Protein AF-A0A7W5J433-F1 (afdb_monomer)

Foldseek 3Di:
DDDPPPPCDPVNLLVLLPPLQPLDDDPDRFDDDPCLSVVLSVVVVVVCVVVVQDDSSLSSPLLNLLRRCLVVCVLDPDPVSLVVSVVVQCPPPDNDSDDSVSSVVSSSVNNVVVVD

Sequence (116 aa):
MEYLRSPYGPASLERASQQVAACLAFDEPPDIPEDFEAFSREDFQRRIRLHPDLDWHDACRAYALGLATHASHAGRTDPATDDDLEAQWDRLPSPPAAAWPVARMLIHETWRWLSR

pLDDT: mean 79.43, std 15.15, range [37.06, 94.5]

Structure (mmCIF, N/CA/C/O backbone):
data_AF-A0A7W5J433-F1
#
_entry.id   AF-A0A7W5J433-F1
#
loop_
_atom_site.group_PDB
_atom_site.id
_atom_site.type_symbol
_atom_site.label_atom_id
_atom_site.label_alt_id
_atom_site.label_comp_id
_atom_site.label_asym_id
_atom_site.label_entity_id
_atom_site.label_seq_id
_atom_site.pdbx_PDB_ins_code
_atom_site.Cartn_x
_atom_site.Cartn_y
_atom_site.Cartn_z
_atom_site.occupancy
_atom_site.B_iso_or_equiv
_atom_site.auth_seq_id
_atom_site.auth_comp_id
_atom_site.auth_asym_id
_atom_site.auth_atom_id
_atom_site.pdbx_PDB_model_num
ATOM 1 N N . MET A 1 1 ? -20.019 5.891 29.154 1.00 37.06 1 MET A N 1
ATOM 2 C CA . MET A 1 1 ? -19.572 6.143 27.768 1.00 37.06 1 MET A CA 1
ATOM 3 C C . MET A 1 1 ? -18.059 6.180 27.794 1.00 37.06 1 MET A C 1
ATOM 5 O O . MET A 1 1 ? -17.473 7.225 28.044 1.00 37.06 1 MET A O 1
ATOM 9 N N . GLU A 1 2 ? -17.440 5.012 27.673 1.00 39.28 2 GLU A N 1
ATOM 10 C CA . GLU A 1 2 ? -15.989 4.896 27.571 1.00 39.28 2 GLU A CA 1
ATOM 11 C C . GLU A 1 2 ? -15.606 5.274 26.143 1.00 39.28 2 GLU A C 1
ATOM 13 O O . GLU A 1 2 ? -15.973 4.595 25.186 1.00 39.28 2 GLU A O 1
ATOM 18 N N . TYR A 1 3 ? -14.939 6.417 25.993 1.00 40.69 3 TYR A N 1
ATOM 19 C CA . TYR A 1 3 ? -14.281 6.768 24.745 1.00 40.69 3 TYR A CA 1
ATOM 20 C C . TYR A 1 3 ? -13.227 5.693 24.500 1.00 40.69 3 TYR A C 1
ATOM 22 O O . TYR A 1 3 ? -12.234 5.637 25.228 1.00 40.69 3 TYR A O 1
ATOM 30 N N . LEU A 1 4 ? -13.461 4.827 23.511 1.00 43.53 4 LEU A N 1
ATOM 31 C CA . LEU A 1 4 ? -12.434 3.970 22.933 1.00 43.53 4 LEU A CA 1
ATOM 32 C C . LEU A 1 4 ? -11.261 4.882 22.568 1.00 43.53 4 LEU A C 1
ATOM 34 O O . LEU A 1 4 ? -11.293 5.600 21.569 1.00 43.53 4 LEU A O 1
ATOM 38 N N . ARG A 1 5 ? -10.248 4.923 23.440 1.00 44.03 5 ARG A N 1
ATOM 39 C CA . ARG A 1 5 ? -8.948 5.502 23.128 1.00 44.03 5 ARG A CA 1
ATOM 40 C C . ARG A 1 5 ? -8.467 4.727 21.915 1.00 44.03 5 ARG A C 1
ATOM 42 O O . ARG A 1 5 ? -8.094 3.566 22.056 1.00 44.03 5 ARG A O 1
ATOM 49 N N . SER A 1 6 ? -8.515 5.359 20.744 1.00 47.00 6 SER A N 1
ATOM 50 C CA . SER A 1 6 ? -7.805 4.846 19.582 1.00 47.00 6 SER A CA 1
ATOM 51 C C . SER A 1 6 ? -6.380 4.521 20.048 1.00 47.00 6 SER A C 1
ATOM 53 O O . SER A 1 6 ? -5.725 5.410 20.609 1.00 47.00 6 SER A O 1
ATOM 55 N N . PRO A 1 7 ? -5.897 3.275 19.898 1.00 50.75 7 PRO A N 1
ATOM 56 C CA . PRO A 1 7 ? -4.548 2.896 20.328 1.00 50.75 7 PRO A CA 1
ATOM 57 C C . PRO A 1 7 ? -3.453 3.678 19.573 1.00 50.75 7 PRO A C 1
ATOM 59 O O . PRO A 1 7 ? -2.277 3.640 19.932 1.00 50.75 7 PRO A O 1
ATOM 62 N N . TYR A 1 8 ? -3.858 4.462 18.575 1.00 50.09 8 TYR A N 1
ATOM 63 C CA . TYR A 1 8 ? -3.050 5.267 17.681 1.00 50.09 8 TYR A CA 1
ATOM 64 C C . TYR A 1 8 ? -3.087 6.758 18.053 1.00 50.09 8 TYR A C 1
ATOM 66 O O . TYR A 1 8 ? -3.529 7.608 17.281 1.00 50.09 8 TYR A O 1
ATOM 74 N N . GLY A 1 9 ? -2.612 7.106 19.254 1.00 51.53 9 GLY A N 1
ATOM 75 C CA . GLY A 1 9 ? -2.250 8.498 19.546 1.00 51.53 9 GLY A CA 1
ATOM 76 C C . GLY A 1 9 ? -1.168 8.999 18.568 1.00 51.53 9 GLY A C 1
ATOM 77 O O . GLY A 1 9 ? -0.427 8.179 18.024 1.00 51.53 9 GLY A O 1
ATOM 78 N N . PRO A 1 10 ? -1.018 10.320 18.352 1.00 51.19 10 PRO A N 1
ATOM 79 C CA . PRO A 1 10 ? -0.113 10.867 17.332 1.00 51.19 10 PRO A CA 1
ATOM 80 C C . PRO A 1 10 ? 1.336 10.372 17.478 1.00 51.19 10 PRO A C 1
ATOM 82 O O . PRO A 1 10 ? 1.959 10.031 16.484 1.00 51.19 10 PRO A O 1
ATOM 85 N N . ALA A 1 11 ? 1.830 10.207 18.710 1.00 49.66 11 ALA A N 1
ATOM 86 C CA . ALA A 1 11 ? 3.167 9.667 18.980 1.00 49.66 11 ALA A CA 1
ATOM 87 C C . ALA A 1 11 ? 3.311 8.153 18.701 1.00 49.66 11 ALA A C 1
ATOM 89 O O . ALA A 1 11 ? 4.391 7.699 18.324 1.00 49.66 11 ALA A O 1
ATOM 90 N N . SER A 1 12 ? 2.243 7.362 18.876 1.00 53.06 12 SER A N 1
ATOM 91 C CA . SER A 1 12 ? 2.236 5.930 18.526 1.00 53.06 12 SER A CA 1
ATOM 92 C C . SER A 1 12 ? 2.164 5.731 17.015 1.00 53.06 12 SER A C 1
ATOM 94 O O . SER A 1 12 ? 2.799 4.821 16.496 1.00 53.06 12 SER A O 1
ATOM 96 N N . LEU A 1 13 ? 1.440 6.604 16.310 1.00 55.91 13 LEU A N 1
ATOM 97 C CA . LEU A 1 13 ? 1.424 6.640 14.850 1.00 55.91 13 LEU A CA 1
ATOM 98 C C . LEU A 1 13 ? 2.791 7.006 14.286 1.00 55.91 13 LEU A C 1
ATOM 100 O O . LEU A 1 13 ? 3.265 6.330 13.386 1.00 55.91 13 LEU A O 1
ATOM 104 N N . GLU A 1 14 ? 3.448 8.019 14.852 1.00 53.59 14 GLU A N 1
ATOM 105 C CA . GLU A 1 14 ? 4.765 8.465 14.391 1.00 53.59 14 GLU A CA 1
ATOM 106 C C . GLU A 1 14 ? 5.816 7.350 14.489 1.00 53.59 14 GLU A C 1
ATOM 108 O O . GLU A 1 14 ? 6.509 7.071 13.513 1.00 53.59 14 GLU A O 1
ATOM 113 N N . ARG A 1 15 ? 5.870 6.641 15.625 1.00 54.38 15 ARG A N 1
ATOM 114 C CA . ARG A 1 15 ? 6.785 5.504 15.817 1.00 54.38 15 ARG A CA 1
ATOM 115 C C . ARG A 1 15 ? 6.432 4.270 15.007 1.00 54.38 15 ARG A C 1
ATOM 117 O O . ARG A 1 15 ? 7.342 3.565 14.597 1.00 54.38 15 ARG A O 1
ATOM 124 N N . ALA A 1 16 ? 5.146 3.981 14.832 1.00 52.59 16 ALA A N 1
ATOM 125 C CA . ALA A 1 16 ? 4.733 2.878 13.980 1.00 52.59 16 ALA A CA 1
ATOM 126 C C . ALA A 1 16 ? 5.071 3.184 12.511 1.00 52.59 16 ALA A C 1
ATOM 128 O O . ALA A 1 16 ? 5.399 2.265 11.765 1.00 52.59 16 ALA A O 1
ATOM 129 N N . SER A 1 17 ? 5.031 4.469 12.125 1.00 52.53 17 SER A N 1
ATOM 130 C CA . SER A 1 17 ? 5.288 4.925 10.758 1.00 52.53 17 SER A CA 1
ATOM 131 C C . SER A 1 17 ? 6.740 5.043 10.342 1.00 52.53 17 SER A C 1
ATOM 133 O O . SER A 1 17 ? 7.055 4.852 9.170 1.00 52.53 17 SER A O 1
ATOM 135 N N . GLN A 1 18 ? 7.620 5.297 11.304 1.00 61.03 18 GLN A N 1
ATOM 136 C CA . GLN A 1 18 ? 9.052 5.142 11.109 1.00 61.03 18 GLN A CA 1
ATOM 137 C C . GLN A 1 18 ? 9.325 3.651 10.945 1.00 61.03 18 GLN A C 1
ATOM 139 O O . GLN A 1 18 ? 9.033 2.895 11.871 1.00 61.03 18 GLN A O 1
ATOM 144 N N . GLN A 1 19 ? 9.916 3.249 9.817 1.00 65.88 19 GLN A N 1
ATOM 145 C CA . GLN A 1 19 ? 10.185 1.867 9.392 1.00 65.88 19 GLN A CA 1
ATOM 146 C C . GLN A 1 19 ? 9.137 1.204 8.478 1.00 65.88 19 GLN A C 1
ATOM 148 O O . GLN A 1 19 ? 8.917 -0.002 8.585 1.00 65.88 19 GLN A O 1
ATOM 153 N N . VAL A 1 20 ? 8.568 1.906 7.488 1.00 73.00 20 VAL A N 1
ATOM 154 C CA . VAL A 1 20 ? 7.853 1.209 6.387 1.00 73.00 20 VAL A CA 1
ATOM 155 C C . VAL A 1 20 ? 8.721 0.102 5.766 1.00 73.00 20 VAL A C 1
ATOM 157 O O . VAL A 1 20 ? 8.247 -1.004 5.515 1.00 73.00 20 VAL A O 1
ATOM 160 N N . ALA A 1 21 ? 10.026 0.356 5.664 1.00 68.88 21 ALA A N 1
ATOM 161 C CA . ALA A 1 21 ? 11.068 -0.604 5.297 1.00 68.88 21 ALA A CA 1
ATOM 162 C C . ALA A 1 21 ? 11.118 -1.894 6.142 1.00 68.88 21 ALA A C 1
ATOM 164 O O . ALA A 1 21 ? 11.709 -2.880 5.722 1.00 68.88 21 ALA A O 1
ATOM 165 N N . ALA A 1 22 ? 10.578 -1.883 7.359 1.00 74.12 22 ALA A N 1
ATOM 166 C CA . ALA A 1 22 ? 10.564 -3.038 8.255 1.00 74.12 22 ALA A CA 1
ATOM 167 C C . ALA A 1 22 ? 9.195 -3.730 8.306 1.00 74.12 22 ALA A C 1
ATOM 169 O O . ALA A 1 22 ? 9.067 -4.786 8.924 1.00 74.12 22 ALA A O 1
ATOM 170 N N . CYS A 1 23 ? 8.165 -3.156 7.675 1.00 78.62 23 CYS A N 1
ATOM 171 C CA . CYS A 1 23 ? 6.817 -3.727 7.676 1.00 78.62 23 CYS A CA 1
ATOM 172 C C . CYS A 1 23 ? 6.677 -4.946 6.760 1.00 78.62 23 CYS A C 1
ATOM 174 O O . CYS A 1 23 ? 5.744 -5.733 6.937 1.00 78.62 23 CYS A O 1
ATOM 176 N N . LEU A 1 24 ? 7.619 -5.133 5.833 1.00 69.94 24 LEU A N 1
ATOM 177 C CA . LEU A 1 24 ? 7.809 -6.359 5.068 1.00 69.94 24 LEU A CA 1
ATOM 178 C C . LEU A 1 24 ? 9.278 -6.773 5.109 1.00 69.94 24 LEU A C 1
ATOM 180 O O . LEU A 1 24 ? 10.171 -5.936 5.211 1.00 69.94 24 LEU A O 1
ATOM 184 N N . ALA A 1 25 ? 9.515 -8.081 5.035 1.00 69.69 25 ALA A N 1
ATOM 185 C CA . ALA A 1 25 ? 10.850 -8.597 4.789 1.00 69.69 25 ALA A CA 1
ATOM 186 C C . ALA A 1 25 ? 11.154 -8.435 3.297 1.00 69.69 25 ALA A C 1
ATOM 188 O O . ALA A 1 25 ? 10.411 -8.948 2.461 1.00 69.69 25 ALA A O 1
ATOM 189 N N . PHE A 1 26 ? 12.228 -7.719 2.984 1.00 64.12 26 PHE A N 1
ATOM 190 C CA . PHE A 1 26 ? 12.741 -7.583 1.627 1.00 64.12 26 PHE A CA 1
ATOM 191 C C . PHE A 1 26 ? 13.913 -8.553 1.439 1.00 64.12 26 PHE A C 1
ATOM 193 O O . PHE A 1 26 ? 14.756 -8.666 2.331 1.00 64.12 26 PHE A O 1
ATOM 200 N N . ASP A 1 27 ? 13.977 -9.239 0.295 1.00 65.81 27 ASP A N 1
ATOM 201 C CA . ASP A 1 27 ? 15.133 -10.078 -0.060 1.00 65.81 27 ASP A CA 1
ATOM 202 C C . ASP A 1 27 ? 16.409 -9.238 -0.252 1.00 65.81 27 ASP A C 1
ATOM 204 O O . ASP A 1 27 ? 17.499 -9.655 0.137 1.00 65.81 27 ASP A O 1
ATOM 208 N N . GLU A 1 28 ? 16.268 -8.026 -0.794 1.00 62.72 28 GLU A N 1
ATOM 209 C CA . GLU A 1 28 ? 17.334 -7.032 -0.934 1.00 62.72 28 GLU A CA 1
ATOM 210 C C . GLU A 1 28 ? 16.850 -5.696 -0.344 1.00 62.72 28 GLU A C 1
ATOM 212 O O . GLU A 1 28 ? 15.686 -5.345 -0.556 1.00 62.72 28 GLU A O 1
ATOM 217 N N . PRO A 1 29 ? 17.678 -4.953 0.421 1.00 63.78 29 PRO A N 1
ATOM 218 C CA . PRO A 1 29 ? 17.267 -3.670 0.978 1.00 63.78 29 PRO A CA 1
ATOM 219 C C . PRO A 1 29 ? 16.891 -2.720 -0.163 1.00 63.78 29 PRO A C 1
ATOM 221 O O . PRO A 1 29 ? 17.748 -2.406 -0.993 1.00 63.78 29 PRO A O 1
ATOM 224 N N . PRO A 1 30 ? 15.633 -2.265 -0.233 1.00 69.19 30 PRO A N 1
ATOM 225 C CA . PRO A 1 30 ? 15.217 -1.429 -1.338 1.00 69.19 30 PRO A CA 1
ATOM 226 C C . PRO A 1 30 ? 15.815 -0.024 -1.193 1.00 69.19 30 PRO A C 1
ATOM 228 O O . PRO A 1 30 ? 16.124 0.426 -0.086 1.00 69.19 30 PRO A O 1
ATOM 231 N N . ASP A 1 31 ? 15.974 0.680 -2.313 1.00 74.56 31 ASP A N 1
ATOM 232 C CA . ASP A 1 31 ? 16.374 2.089 -2.309 1.00 74.56 31 ASP A CA 1
ATOM 233 C C . ASP A 1 31 ? 15.172 2.933 -1.857 1.00 74.56 31 ASP A C 1
ATOM 235 O O . ASP A 1 31 ? 14.205 3.117 -2.601 1.00 74.56 31 ASP A O 1
ATOM 239 N N . ILE A 1 32 ? 15.178 3.342 -0.586 1.00 79.50 32 ILE A N 1
ATOM 240 C CA . ILE A 1 32 ? 14.077 4.084 0.036 1.00 79.50 32 ILE A CA 1
ATOM 241 C C . ILE A 1 32 ? 14.425 5.570 0.034 1.00 79.50 32 ILE A C 1
ATOM 243 O O .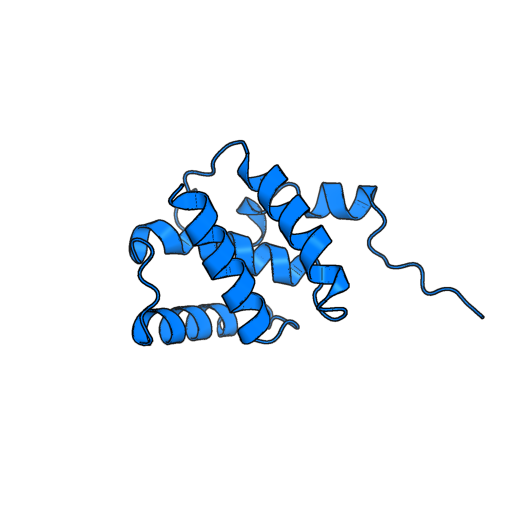 ILE A 1 32 ? 15.360 5.970 0.734 1.00 79.50 32 ILE A O 1
ATOM 247 N N . PRO A 1 33 ? 13.647 6.414 -0.665 1.00 84.25 33 PRO A N 1
ATOM 248 C CA . PRO A 1 33 ? 13.872 7.852 -0.637 1.00 84.25 33 PRO A CA 1
ATOM 249 C C . PRO A 1 33 ? 13.676 8.435 0.770 1.00 84.25 33 PRO A C 1
ATOM 251 O O . PRO A 1 33 ? 12.755 8.043 1.488 1.00 84.25 33 PRO A O 1
ATOM 254 N N . GLU A 1 34 ? 14.489 9.429 1.140 1.00 82.19 34 GLU A N 1
ATOM 255 C CA . GLU A 1 34 ? 14.479 10.056 2.476 1.00 82.19 34 GLU A CA 1
ATOM 256 C C . GLU A 1 34 ? 13.104 10.621 2.890 1.00 82.19 34 GLU A C 1
ATOM 258 O O . GLU A 1 34 ? 12.715 10.542 4.054 1.00 82.19 34 GLU A O 1
ATOM 263 N N . ASP A 1 35 ? 12.321 11.106 1.922 1.00 89.06 35 ASP A N 1
ATOM 264 C CA . ASP A 1 35 ? 10.989 11.681 2.144 1.00 89.06 35 ASP A CA 1
ATOM 265 C C . ASP A 1 35 ? 9.858 10.636 2.227 1.00 89.06 35 ASP A C 1
ATOM 267 O O . ASP A 1 35 ? 8.694 10.992 2.440 1.00 89.06 35 ASP A O 1
ATOM 271 N N . PHE A 1 36 ? 10.153 9.348 2.023 1.00 86.88 36 PHE A N 1
ATOM 272 C CA . PHE A 1 36 ? 9.121 8.316 1.882 1.00 86.88 36 PHE A CA 1
ATOM 273 C C . PHE A 1 36 ? 8.330 8.086 3.177 1.00 86.88 36 PHE A C 1
ATOM 275 O O . PHE A 1 36 ? 7.107 7.907 3.156 1.00 86.88 36 PHE A O 1
ATOM 282 N N . GLU A 1 37 ? 8.998 8.158 4.329 1.00 87.12 37 GLU A N 1
ATOM 283 C CA . GLU A 1 37 ? 8.327 8.059 5.630 1.00 87.12 37 GLU A CA 1
ATOM 284 C C . GLU A 1 37 ? 7.373 9.237 5.869 1.00 87.12 37 GLU A C 1
ATOM 286 O O . GLU A 1 37 ? 6.253 9.057 6.353 1.00 87.12 37 GLU A O 1
ATOM 291 N N . ALA A 1 38 ? 7.776 10.452 5.485 1.00 88.50 38 ALA A N 1
ATOM 292 C CA . ALA A 1 38 ? 6.916 11.624 5.601 1.00 88.50 38 ALA A CA 1
ATOM 293 C C . ALA A 1 38 ? 5.675 11.489 4.706 1.00 88.50 38 ALA A C 1
ATOM 295 O O . ALA A 1 38 ? 4.555 11.709 5.175 1.00 88.50 38 ALA A O 1
ATOM 296 N N . PHE A 1 39 ? 5.868 11.045 3.461 1.00 91.81 39 PHE A N 1
ATOM 297 C CA . PHE A 1 39 ? 4.789 10.778 2.512 1.00 91.81 39 PHE A CA 1
ATOM 298 C C . PHE A 1 39 ? 3.783 9.742 3.032 1.00 91.81 39 PHE A C 1
ATOM 300 O O . PHE A 1 39 ? 2.588 10.034 3.093 1.00 91.81 39 PHE A O 1
ATOM 307 N N . SER A 1 40 ? 4.250 8.554 3.425 1.00 91.25 40 SER A N 1
ATOM 308 C CA . SER A 1 40 ? 3.380 7.449 3.858 1.00 91.25 40 SER A CA 1
ATOM 309 C C . SER A 1 40 ? 2.546 7.826 5.087 1.00 91.25 40 SER A C 1
ATOM 311 O O . SER A 1 40 ? 1.360 7.494 5.176 1.00 91.25 40 SER A O 1
ATOM 313 N N . ARG A 1 41 ? 3.124 8.613 6.003 1.00 87.88 41 ARG A N 1
ATOM 314 C CA . ARG A 1 41 ? 2.407 9.190 7.145 1.00 87.88 41 ARG A CA 1
ATOM 315 C C . ARG A 1 41 ? 1.316 10.163 6.707 1.00 87.88 41 ARG A C 1
ATOM 317 O O . ARG A 1 41 ? 0.191 10.085 7.205 1.00 87.88 41 ARG A O 1
ATOM 324 N N . GLU A 1 42 ? 1.638 11.095 5.817 1.00 91.31 42 GLU A N 1
ATOM 325 C CA . GLU A 1 42 ? 0.677 12.088 5.338 1.00 91.31 42 GLU A CA 1
ATOM 326 C C . GLU A 1 42 ? -0.472 11.453 4.554 1.00 91.31 42 GLU A C 1
ATOM 328 O O . GLU A 1 42 ? -1.625 11.836 4.766 1.00 91.31 42 GLU A O 1
ATOM 333 N N . ASP A 1 43 ? -0.190 10.481 3.681 1.00 92.88 43 ASP A N 1
ATOM 334 C CA . ASP A 1 43 ? -1.240 9.770 2.953 1.00 92.88 43 ASP A CA 1
ATOM 335 C C . ASP A 1 43 ? -2.109 8.964 3.924 1.00 92.88 43 ASP A C 1
ATOM 337 O O . ASP A 1 43 ? -3.328 9.140 3.937 1.00 92.88 43 ASP A O 1
ATOM 341 N N . PHE A 1 44 ? -1.515 8.216 4.860 1.00 91.25 44 PHE A N 1
ATOM 342 C CA . PHE A 1 44 ? -2.277 7.444 5.845 1.00 91.25 44 PHE A CA 1
ATOM 343 C C . PHE A 1 44 ? -3.230 8.320 6.666 1.00 91.25 44 PHE A C 1
ATOM 345 O O . PHE A 1 44 ? -4.417 8.014 6.783 1.00 91.25 44 PHE A O 1
ATOM 352 N N . GLN A 1 45 ? -2.752 9.459 7.177 1.00 90.00 45 GLN A N 1
ATOM 353 C CA . GLN A 1 45 ? -3.584 10.403 7.932 1.00 90.00 45 GLN A CA 1
ATOM 354 C C . GLN A 1 45 ? -4.770 10.951 7.124 1.00 90.00 45 GLN A C 1
ATOM 356 O O . GLN A 1 45 ? -5.789 11.342 7.710 1.00 90.00 45 GLN A O 1
ATOM 361 N N . ARG A 1 46 ? -4.651 11.003 5.792 1.00 90.19 46 ARG A N 1
ATOM 362 C CA . ARG A 1 46 ? -5.755 11.350 4.890 1.00 90.19 46 ARG A CA 1
ATOM 363 C C . ARG A 1 46 ? -6.703 10.160 4.715 1.00 90.19 46 ARG A C 1
ATOM 365 O O . ARG A 1 46 ? -7.915 10.360 4.789 1.00 90.19 46 ARG A O 1
ATOM 372 N N . ARG A 1 47 ? -6.183 8.937 4.542 1.00 90.25 47 ARG A N 1
ATOM 373 C CA . ARG A 1 47 ? -6.981 7.727 4.264 1.00 90.25 47 ARG A CA 1
ATOM 374 C C . ARG A 1 47 ? -7.775 7.207 5.455 1.00 90.25 47 ARG A C 1
ATOM 376 O O . ARG A 1 47 ? -8.925 6.830 5.257 1.00 90.25 47 ARG A O 1
ATOM 383 N N . ILE A 1 48 ? -7.251 7.267 6.682 1.00 88.00 48 ILE A N 1
ATOM 384 C CA . ILE A 1 48 ? -7.987 6.791 7.875 1.00 88.00 48 ILE A CA 1
ATOM 385 C C . ILE A 1 48 ? -9.297 7.542 8.127 1.00 88.00 48 ILE A C 1
ATOM 387 O O . ILE A 1 48 ? -10.193 7.045 8.802 1.00 88.00 48 ILE A O 1
ATOM 391 N N . ARG A 1 49 ? -9.433 8.757 7.582 1.00 86.69 49 ARG A N 1
ATOM 392 C CA . ARG A 1 49 ? -10.675 9.538 7.670 1.00 86.69 49 ARG A CA 1
ATOM 393 C C . ARG A 1 49 ? -11.769 8.992 6.750 1.00 86.69 49 ARG A C 1
ATOM 395 O O . ARG A 1 49 ? -12.938 9.287 6.973 1.00 86.69 49 ARG A O 1
ATOM 402 N N . LEU A 1 50 ? -11.381 8.253 5.711 1.00 87.56 50 LEU A N 1
ATOM 403 C CA . LEU A 1 50 ? -12.257 7.679 4.687 1.00 87.56 50 LEU A CA 1
ATOM 404 C C . LEU A 1 50 ? -12.446 6.167 4.870 1.00 87.56 50 LEU A C 1
ATOM 406 O O . LEU A 1 50 ? -13.480 5.631 4.485 1.00 87.56 50 LEU A O 1
ATOM 410 N N . HIS A 1 51 ? -11.465 5.497 5.474 1.00 84.81 51 HIS A N 1
ATOM 411 C CA . HIS A 1 51 ? -11.441 4.057 5.703 1.00 84.81 51 HIS A CA 1
ATOM 412 C C . HIS A 1 51 ? -11.216 3.793 7.199 1.00 84.81 51 HIS A C 1
ATOM 414 O O . HIS A 1 51 ? -10.069 3.686 7.624 1.00 84.81 51 HIS A O 1
ATOM 420 N N . PRO A 1 52 ? -12.284 3.731 8.016 1.00 79.69 52 PRO A N 1
ATOM 421 C CA . PRO A 1 52 ? -12.157 3.586 9.469 1.00 79.69 52 PRO A CA 1
ATOM 422 C C . PRO A 1 52 ? -11.566 2.235 9.898 1.00 79.69 52 PRO A C 1
ATOM 424 O O . PRO A 1 52 ? -11.003 2.147 10.984 1.00 79.69 52 PRO A O 1
ATOM 427 N N . ASP A 1 53 ? -11.666 1.215 9.043 1.00 81.56 53 ASP A N 1
ATOM 428 C CA . ASP A 1 53 ? -11.102 -0.120 9.275 1.00 81.56 53 ASP A CA 1
ATOM 429 C C . ASP A 1 53 ? -9.630 -0.230 8.841 1.00 81.56 53 ASP A C 1
ATOM 431 O O . ASP A 1 53 ? -8.998 -1.261 9.052 1.00 81.56 53 ASP A O 1
ATOM 435 N N . LEU A 1 54 ? -9.070 0.818 8.221 1.00 86.31 54 LEU A N 1
ATOM 436 C CA . LEU A 1 54 ? -7.659 0.857 7.857 1.00 86.31 54 LEU A CA 1
ATOM 437 C C . LEU A 1 54 ? -6.828 1.218 9.088 1.00 86.31 54 LEU A C 1
ATOM 439 O O . LEU A 1 54 ? -6.868 2.353 9.571 1.00 86.31 54 LEU A O 1
ATOM 443 N N . ASP A 1 55 ? -6.028 0.269 9.555 1.00 87.69 55 ASP A N 1
ATOM 444 C CA . ASP A 1 55 ? -5.019 0.523 10.570 1.00 87.69 55 ASP A CA 1
ATOM 445 C C . ASP A 1 55 ? -3.638 0.785 9.954 1.00 87.69 55 ASP A C 1
ATOM 447 O O . ASP A 1 55 ? -3.398 0.619 8.753 1.00 87.69 55 ASP A O 1
ATOM 451 N N . TRP A 1 56 ? -2.714 1.252 10.795 1.00 87.69 56 TRP A N 1
ATOM 452 C CA . TRP A 1 56 ? -1.359 1.534 10.341 1.00 87.69 56 TRP A CA 1
ATOM 453 C C . TRP A 1 56 ? -0.609 0.266 9.914 1.00 87.69 56 TRP A C 1
ATOM 455 O O . TRP A 1 56 ? 0.219 0.333 9.016 1.00 87.69 56 TRP A O 1
ATOM 465 N N . HIS A 1 57 ? -0.865 -0.879 10.543 1.00 86.75 57 HIS A N 1
ATOM 466 C CA . HIS A 1 57 ? -0.127 -2.113 10.281 1.00 86.75 57 HIS A CA 1
ATOM 467 C C . HIS A 1 57 ? -0.359 -2.605 8.850 1.00 86.75 57 HIS A C 1
ATOM 469 O O . HIS A 1 57 ? 0.601 -2.898 8.132 1.00 86.75 57 HIS A O 1
ATOM 475 N N . ASP A 1 58 ? -1.611 -2.597 8.401 1.00 89.25 58 ASP A N 1
ATOM 476 C CA . ASP A 1 58 ? -1.956 -2.932 7.023 1.00 89.25 58 ASP A CA 1
ATOM 477 C C . ASP A 1 58 ? -1.514 -1.842 6.044 1.00 89.25 58 ASP A C 1
ATOM 479 O O . ASP A 1 58 ? -0.932 -2.149 5.002 1.00 89.25 58 ASP A O 1
ATOM 483 N N . ALA A 1 59 ? -1.698 -0.562 6.387 1.00 91.38 59 ALA A N 1
ATOM 484 C CA . ALA A 1 59 ? -1.225 0.526 5.534 1.00 91.38 59 ALA A CA 1
ATOM 485 C C . ALA A 1 59 ? 0.294 0.460 5.310 1.00 91.38 59 ALA A C 1
ATOM 487 O O . ALA A 1 59 ? 0.770 0.597 4.186 1.00 91.38 59 ALA A O 1
ATOM 488 N N . CYS A 1 60 ? 1.052 0.185 6.370 1.00 89.69 60 CYS A N 1
ATOM 489 C CA . CYS A 1 60 ? 2.501 0.064 6.332 1.00 89.69 60 CYS A CA 1
ATOM 490 C C . CYS A 1 60 ? 2.955 -1.059 5.397 1.00 89.69 60 CYS A C 1
ATOM 492 O O . CYS A 1 60 ? 3.856 -0.865 4.583 1.00 89.69 60 CYS A O 1
ATOM 494 N N . ARG A 1 61 ? 2.294 -2.220 5.461 1.00 89.81 61 ARG A N 1
ATOM 495 C CA . ARG A 1 61 ? 2.553 -3.339 4.547 1.00 89.81 61 ARG A CA 1
ATOM 496 C C . ARG A 1 61 ? 2.213 -2.991 3.105 1.00 89.81 61 ARG A C 1
ATOM 498 O O . ARG A 1 61 ? 2.965 -3.364 2.214 1.00 89.81 61 ARG A O 1
ATOM 505 N N . ALA A 1 62 ? 1.131 -2.253 2.867 1.00 93.19 62 ALA A N 1
ATOM 506 C CA . ALA A 1 62 ? 0.764 -1.823 1.522 1.00 93.19 62 ALA A CA 1
ATOM 507 C C . ALA A 1 62 ? 1.799 -0.844 0.935 1.00 93.19 62 ALA A C 1
ATOM 509 O O . ALA A 1 62 ? 2.226 -1.014 -0.206 1.00 93.19 62 ALA A O 1
ATOM 510 N N . TYR A 1 63 ? 2.279 0.127 1.721 1.00 92.62 63 TYR A N 1
ATOM 511 C CA . TYR A 1 63 ? 3.363 1.022 1.298 1.00 92.62 63 TYR A CA 1
ATOM 512 C C . TYR A 1 63 ? 4.669 0.264 1.031 1.00 92.62 63 TYR A C 1
ATOM 514 O O . TYR A 1 63 ? 5.332 0.508 0.025 1.00 92.62 63 TYR A O 1
ATOM 522 N N . ALA A 1 64 ? 5.023 -0.682 1.905 1.00 89.44 64 ALA A N 1
ATOM 523 C CA . ALA A 1 64 ? 6.206 -1.519 1.744 1.00 89.44 64 ALA A CA 1
ATOM 524 C C . ALA A 1 64 ? 6.119 -2.393 0.482 1.00 89.44 64 ALA A C 1
ATOM 526 O O . ALA A 1 64 ? 7.090 -2.484 -0.267 1.00 89.44 64 ALA A O 1
ATOM 527 N N . LEU A 1 65 ? 4.947 -2.980 0.208 1.00 89.88 65 LEU A N 1
ATOM 528 C CA . LEU A 1 65 ? 4.709 -3.775 -0.995 1.00 89.88 65 LEU A CA 1
ATOM 529 C C . LEU A 1 65 ? 4.817 -2.901 -2.244 1.00 89.88 65 LEU A C 1
ATOM 531 O O . LEU A 1 65 ? 5.484 -3.286 -3.201 1.00 89.88 65 LEU A O 1
ATOM 535 N N . GLY A 1 66 ? 4.235 -1.699 -2.222 1.00 90.62 66 GLY A N 1
ATOM 536 C CA . GLY A 1 66 ? 4.379 -0.731 -3.307 1.00 90.62 66 GLY A CA 1
ATOM 537 C C . GLY A 1 66 ? 5.838 -0.365 -3.571 1.00 90.62 66 GLY A C 1
ATOM 538 O O . GLY A 1 66 ? 6.263 -0.331 -4.722 1.00 90.62 66 GLY A O 1
ATOM 539 N N . LEU A 1 67 ? 6.630 -0.176 -2.521 1.00 88.44 67 LEU A N 1
ATOM 540 C CA . LEU A 1 67 ? 8.049 0.129 -2.649 1.00 88.44 67 LEU A CA 1
ATOM 541 C C . LEU A 1 67 ? 8.857 -1.051 -3.227 1.00 88.44 67 LEU A C 1
ATOM 543 O O . LEU A 1 67 ? 9.659 -0.844 -4.133 1.00 88.44 67 LEU A O 1
ATOM 547 N N . ALA A 1 68 ? 8.590 -2.287 -2.786 1.00 86.25 68 ALA A N 1
ATOM 548 C CA . ALA A 1 68 ? 9.214 -3.505 -3.329 1.00 86.25 68 ALA A CA 1
ATOM 549 C C . ALA A 1 68 ? 8.904 -3.734 -4.817 1.00 86.25 68 ALA A C 1
ATOM 551 O O . ALA A 1 68 ? 9.727 -4.259 -5.565 1.00 86.25 68 ALA A O 1
ATOM 552 N N . THR A 1 69 ? 7.694 -3.385 -5.242 1.00 87.88 69 TH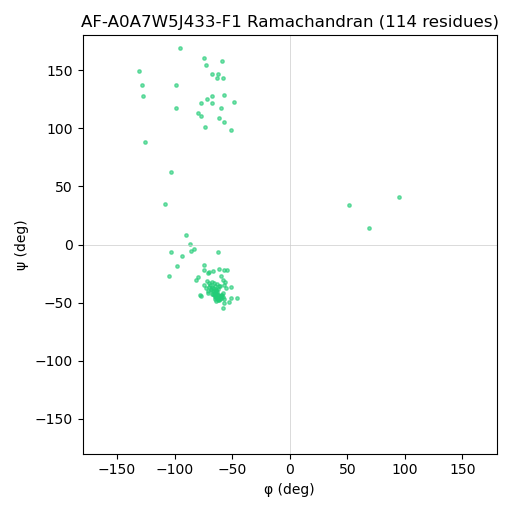R A N 1
ATOM 553 C CA . THR A 1 69 ? 7.163 -3.787 -6.551 1.00 87.88 69 THR A CA 1
ATOM 554 C C . THR A 1 69 ? 7.307 -2.697 -7.614 1.00 87.88 69 THR A C 1
ATOM 556 O O . THR A 1 69 ? 7.301 -3.001 -8.807 1.00 87.88 69 THR A O 1
ATOM 559 N N . HIS A 1 70 ? 7.516 -1.434 -7.227 1.00 87.81 70 HIS A N 1
ATOM 560 C CA . HIS A 1 70 ? 7.579 -0.303 -8.163 1.00 87.81 70 HIS A CA 1
ATOM 561 C C . HIS A 1 70 ? 8.582 -0.513 -9.306 1.00 87.81 70 HIS A C 1
ATOM 563 O O . HIS A 1 70 ? 8.216 -0.377 -10.478 1.00 87.81 70 HIS A O 1
ATOM 569 N N . ALA A 1 71 ? 9.814 -0.913 -8.976 1.00 80.81 71 ALA A N 1
ATOM 570 C CA . ALA A 1 71 ? 10.877 -1.133 -9.956 1.00 80.81 71 ALA A CA 1
ATOM 571 C C . ALA A 1 71 ? 10.565 -2.299 -10.914 1.00 80.81 71 ALA A C 1
ATOM 573 O O . ALA A 1 71 ? 10.775 -2.181 -12.121 1.00 80.81 71 ALA A O 1
ATOM 574 N N . SER A 1 72 ? 10.010 -3.399 -10.396 1.00 80.00 72 SER A N 1
ATOM 575 C CA . SER A 1 72 ? 9.690 -4.609 -11.171 1.00 80.00 72 SER A CA 1
ATOM 576 C C . SER A 1 72 ? 8.544 -4.397 -12.163 1.00 80.00 72 SER A C 1
ATOM 578 O O . SER A 1 72 ? 8.564 -4.937 -13.272 1.00 80.00 72 SER A O 1
ATOM 580 N N . HIS A 1 73 ? 7.555 -3.579 -11.800 1.00 78.25 73 HIS A N 1
ATOM 581 C CA . HIS A 1 73 ? 6.400 -3.308 -12.660 1.00 78.25 73 HIS A CA 1
ATOM 582 C C . HIS A 1 73 ? 6.574 -2.060 -13.535 1.00 78.25 73 HIS A C 1
ATOM 584 O O . HIS A 1 73 ? 5.780 -1.856 -14.459 1.00 78.25 73 HIS A O 1
ATOM 590 N N . ALA A 1 74 ? 7.616 -1.253 -13.296 1.00 72.94 74 ALA A N 1
ATOM 591 C CA . ALA A 1 74 ? 7.863 0.024 -13.968 1.00 72.94 74 ALA A CA 1
ATOM 592 C C . ALA A 1 74 ? 6.638 0.964 -13.930 1.00 72.94 74 ALA A C 1
ATOM 594 O O . ALA A 1 74 ? 6.352 1.675 -14.893 1.00 72.94 74 ALA A O 1
ATOM 595 N N . GLY A 1 75 ? 5.861 0.911 -12.842 1.00 66.12 75 GLY A N 1
ATOM 596 C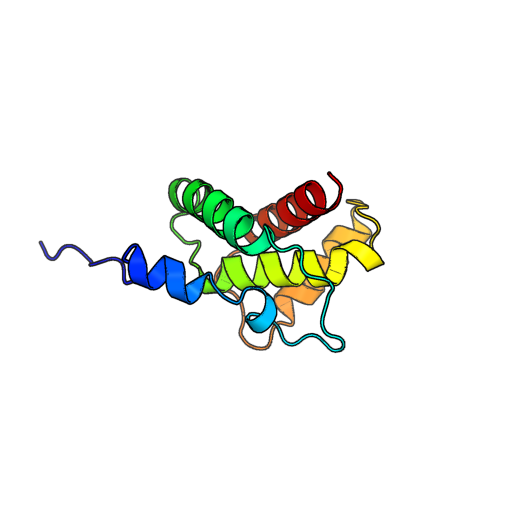 CA . GLY A 1 75 ? 4.635 1.696 -12.675 1.00 66.12 75 GLY A CA 1
ATOM 597 C C . GLY A 1 75 ? 3.456 1.300 -13.580 1.00 66.12 75 GLY A C 1
ATOM 598 O O . GLY A 1 75 ? 2.509 2.078 -13.701 1.00 66.12 75 GLY A O 1
ATOM 599 N N . ARG A 1 76 ? 3.480 0.129 -14.235 1.00 75.38 76 ARG A N 1
ATOM 600 C CA . ARG A 1 76 ? 2.352 -0.363 -15.051 1.00 75.38 76 ARG A CA 1
ATOM 601 C C . ARG A 1 76 ? 1.183 -0.801 -14.177 1.00 75.38 76 ARG A C 1
ATOM 603 O O . ARG A 1 76 ? 1.346 -1.673 -13.347 1.00 75.38 76 ARG A O 1
ATOM 610 N N . THR A 1 77 ? -0.007 -0.263 -14.418 1.00 78.62 77 THR A N 1
ATOM 611 C CA . THR A 1 77 ? -1.233 -0.568 -13.653 1.00 78.62 77 THR A CA 1
ATOM 612 C C . THR A 1 77 ? -2.234 -1.406 -14.455 1.00 78.62 77 THR A C 1
ATOM 614 O O . THR A 1 77 ? -3.447 -1.204 -14.378 1.00 78.62 77 THR A O 1
ATOM 617 N N . ASP A 1 78 ? -1.732 -2.315 -15.293 1.00 85.50 78 ASP A N 1
ATOM 618 C CA . ASP A 1 78 ? -2.573 -3.218 -16.077 1.00 85.50 78 ASP A CA 1
ATOM 619 C C . ASP A 1 78 ? -3.175 -4.343 -15.203 1.00 85.50 78 ASP A C 1
ATOM 621 O O . ASP A 1 78 ? -2.656 -4.616 -14.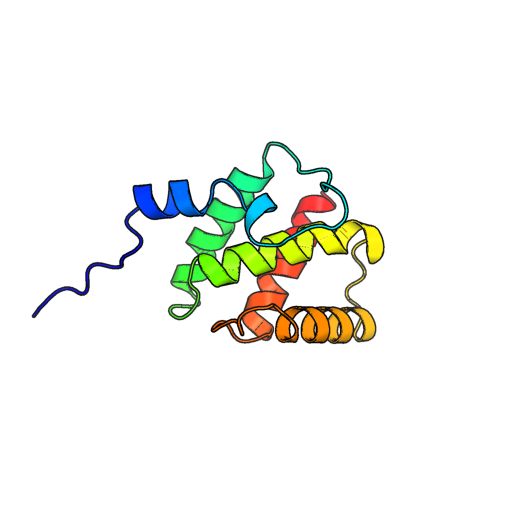120 1.00 85.50 78 ASP A O 1
ATOM 625 N N . PRO A 1 79 ? -4.256 -5.014 -15.649 1.00 86.81 79 PRO A N 1
ATOM 626 C CA . PRO A 1 79 ? -4.945 -6.019 -14.838 1.00 86.81 79 PRO A CA 1
ATOM 627 C C . PRO A 1 79 ? -4.055 -7.171 -14.362 1.00 86.81 79 PRO A C 1
ATOM 629 O O . PRO A 1 79 ? -4.228 -7.627 -13.241 1.00 86.81 79 PRO A O 1
ATOM 632 N N . ALA A 1 80 ? -3.077 -7.610 -15.164 1.00 87.75 80 ALA A N 1
ATOM 633 C CA . ALA A 1 80 ? -2.206 -8.714 -14.764 1.00 87.75 80 ALA A CA 1
ATOM 634 C C . ALA A 1 80 ? -1.250 -8.303 -13.635 1.00 87.75 80 ALA A C 1
ATOM 636 O O . ALA A 1 80 ? -0.929 -9.113 -12.769 1.00 87.75 80 ALA A 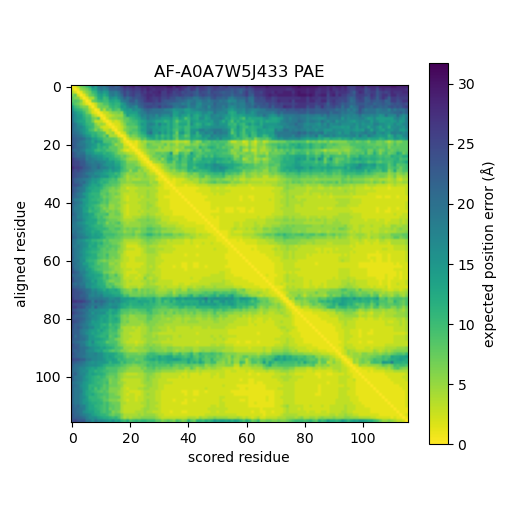O 1
ATOM 637 N N . THR A 1 81 ? -0.821 -7.038 -13.630 1.00 87.69 81 THR A N 1
ATOM 638 C CA . THR A 1 81 ? -0.077 -6.459 -12.507 1.00 87.69 81 THR A CA 1
ATOM 639 C C . THR A 1 81 ? -0.955 -6.359 -11.255 1.00 87.69 81 THR A C 1
ATOM 641 O O . THR A 1 81 ? -0.490 -6.659 -10.161 1.00 87.69 81 THR A O 1
ATOM 644 N N . ASP A 1 82 ? -2.227 -5.983 -11.406 1.00 90.12 82 ASP A N 1
ATOM 645 C CA . ASP A 1 82 ? -3.181 -5.900 -10.292 1.00 90.12 82 ASP A CA 1
ATOM 646 C C . ASP A 1 82 ? -3.403 -7.262 -9.617 1.00 90.12 82 ASP A C 1
ATOM 648 O O . ASP A 1 82 ? -3.296 -7.365 -8.397 1.00 90.12 82 ASP A O 1
ATOM 652 N N . ASP A 1 83 ? -3.639 -8.303 -10.423 1.00 90.50 83 ASP A N 1
ATOM 653 C CA . ASP A 1 83 ? -3.848 -9.678 -9.954 1.00 90.50 83 ASP A CA 1
ATOM 654 C C . ASP A 1 83 ? -2.606 -10.228 -9.223 1.00 90.50 83 ASP A C 1
ATOM 656 O O . ASP A 1 83 ? -2.721 -10.933 -8.218 1.00 90.50 83 ASP A O 1
ATOM 660 N N . ASP A 1 84 ? -1.400 -9.910 -9.708 1.00 90.50 84 ASP A N 1
ATOM 661 C CA . ASP A 1 84 ? -0.150 -10.319 -9.056 1.00 90.50 84 ASP A CA 1
ATOM 662 C C . ASP A 1 84 ? 0.034 -9.628 -7.697 1.00 90.50 84 ASP A C 1
ATOM 664 O O . ASP A 1 84 ? 0.375 -10.278 -6.705 1.00 90.50 84 ASP A O 1
ATOM 668 N N . LEU A 1 85 ? -0.259 -8.328 -7.613 1.00 91.31 85 LEU A N 1
ATOM 669 C CA . LEU A 1 85 ? -0.198 -7.591 -6.352 1.00 91.31 85 LEU A CA 1
ATOM 670 C C . LEU A 1 85 ? -1.226 -8.104 -5.334 1.00 91.31 85 LEU A C 1
ATOM 672 O O . LEU A 1 85 ? -0.883 -8.241 -4.158 1.00 91.31 85 LEU A O 1
ATOM 676 N N . GLU A 1 86 ? -2.448 -8.432 -5.769 1.00 93.75 86 GLU A N 1
ATOM 677 C CA . GLU A 1 86 ? -3.466 -9.054 -4.909 1.00 93.75 86 GLU A CA 1
ATOM 678 C C . GLU A 1 86 ? -2.969 -10.402 -4.374 1.00 93.75 86 GLU A C 1
ATOM 680 O O . GLU A 1 86 ? -2.994 -10.658 -3.169 1.00 93.75 86 GLU A O 1
ATOM 685 N N . ALA A 1 87 ? -2.403 -11.240 -5.247 1.00 91.62 87 ALA A N 1
ATOM 686 C CA . ALA A 1 87 ? -1.853 -12.529 -4.847 1.00 91.62 87 ALA A CA 1
ATOM 687 C C . ALA A 1 87 ? -0.670 -12.399 -3.869 1.00 91.62 87 ALA A C 1
ATOM 689 O O . ALA A 1 87 ? -0.487 -13.263 -3.008 1.00 91.62 87 ALA A O 1
ATOM 690 N N . GLN A 1 88 ? 0.157 -11.358 -3.992 1.00 89.88 88 GLN A N 1
ATOM 691 C CA . GLN A 1 88 ? 1.234 -11.071 -3.039 1.00 89.88 88 GLN A CA 1
ATOM 692 C C . GLN A 1 88 ? 0.687 -10.573 -1.695 1.00 89.88 88 GLN A C 1
ATOM 694 O O . GLN A 1 88 ? 1.167 -11.007 -0.646 1.00 89.88 88 GLN A O 1
ATOM 699 N N . TRP A 1 89 ? -0.342 -9.723 -1.720 1.00 90.25 89 TRP A N 1
ATOM 700 C CA . TRP A 1 89 ? -1.042 -9.226 -0.534 1.00 90.25 89 TRP A CA 1
ATOM 701 C C . TRP A 1 89 ? -1.668 -10.360 0.291 1.00 90.25 89 TRP A C 1
ATOM 703 O O . TRP A 1 89 ? -1.477 -10.428 1.507 1.00 90.25 89 TRP A O 1
ATOM 713 N N . ASP A 1 90 ?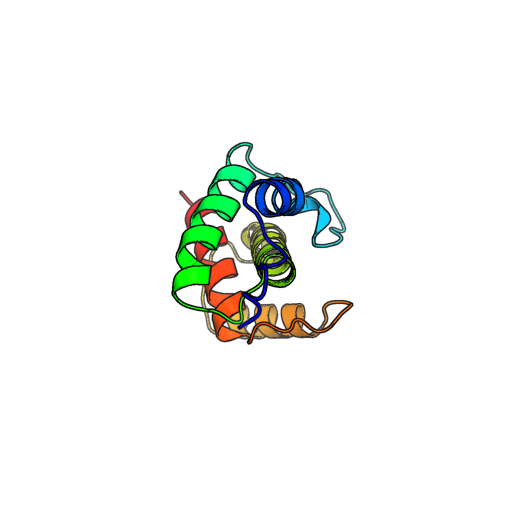 -2.325 -11.312 -0.370 1.00 89.94 90 ASP A N 1
ATOM 714 C CA . ASP A 1 90 ? -2.955 -12.467 0.281 1.00 89.94 90 ASP A CA 1
ATOM 715 C C . ASP A 1 90 ? -1.947 -13.474 0.858 1.00 89.94 90 ASP A C 1
ATOM 717 O O . ASP A 1 90 ? -2.263 -14.229 1.781 1.00 89.94 90 ASP A O 1
ATOM 721 N N . ARG A 1 91 ? -0.717 -13.503 0.331 1.00 88.25 91 ARG A N 1
ATOM 722 C CA . ARG A 1 91 ? 0.359 -14.404 0.784 1.00 88.25 91 ARG A CA 1
ATOM 723 C C . ARG A 1 91 ? 1.171 -13.852 1.951 1.00 88.25 91 ARG A C 1
ATOM 725 O O . ARG A 1 91 ? 2.110 -14.519 2.394 1.00 88.25 91 ARG A O 1
ATOM 732 N N . LEU A 1 92 ? 0.852 -12.658 2.449 1.00 85.06 92 LEU A N 1
ATOM 733 C CA . LEU A 1 92 ? 1.577 -12.082 3.574 1.00 85.06 92 LEU A CA 1
ATOM 734 C C . LEU A 1 92 ? 1.512 -13.009 4.808 1.00 85.06 92 LEU A C 1
ATOM 736 O O . LEU A 1 92 ? 0.468 -13.605 5.075 1.00 85.06 92 LEU A O 1
ATOM 740 N N . PRO A 1 93 ? 2.594 -13.119 5.612 1.00 75.62 93 PRO A N 1
ATOM 741 C CA . PRO A 1 93 ? 2.694 -14.106 6.700 1.00 75.62 93 PRO A CA 1
ATOM 742 C C . PRO A 1 93 ? 1.584 -14.034 7.758 1.00 75.62 93 PRO A C 1
ATOM 744 O O . PRO A 1 93 ? 1.345 -14.996 8.483 1.00 75.62 93 PRO A O 1
ATOM 747 N N . SER A 1 94 ? 0.923 -12.881 7.868 1.00 77.56 94 SER A N 1
ATOM 748 C CA . SER A 1 94 ? -0.309 -12.703 8.629 1.00 77.56 94 SER A CA 1
ATOM 749 C C . SER A 1 94 ? -1.330 -12.068 7.700 1.00 77.56 94 SER A C 1
ATOM 751 O O . SER A 1 94 ? -1.001 -11.003 7.161 1.00 77.56 94 SER A O 1
ATOM 753 N N . PRO A 1 95 ? -2.538 -12.647 7.572 1.00 73.38 95 PRO A N 1
ATOM 754 C CA . PRO A 1 95 ? -3.562 -12.115 6.693 1.00 73.38 95 PRO A CA 1
ATOM 755 C C . PRO A 1 95 ? -3.862 -10.665 7.090 1.00 73.38 95 PRO A C 1
ATOM 757 O O . PRO A 1 95 ? -4.046 -10.395 8.285 1.00 73.38 95 PRO A O 1
ATOM 760 N N . PRO A 1 96 ? -3.840 -9.736 6.129 1.00 76.94 96 PRO A N 1
ATOM 761 C CA . PRO A 1 96 ? -4.203 -8.353 6.384 1.00 76.94 96 PRO A CA 1
ATOM 762 C C . PRO A 1 96 ? -5.698 -8.238 6.701 1.00 76.94 96 PRO A C 1
ATOM 764 O O . PRO A 1 96 ? -6.515 -8.998 6.177 1.00 76.94 96 PRO A O 1
ATOM 767 N N . ALA A 1 97 ? -6.066 -7.293 7.565 1.00 82.56 97 ALA A N 1
ATOM 768 C CA . ALA A 1 97 ? -7.467 -6.990 7.857 1.00 82.56 97 ALA A CA 1
ATOM 769 C C . ALA A 1 97 ? -8.076 -6.069 6.786 1.00 82.56 97 ALA A C 1
ATOM 771 O O . ALA A 1 97 ? -9.268 -6.157 6.481 1.00 82.56 97 ALA A O 1
ATOM 772 N N . ALA A 1 98 ? -7.256 -5.205 6.186 1.00 84.94 98 ALA A N 1
ATOM 773 C CA . ALA A 1 98 ? -7.648 -4.324 5.105 1.00 84.94 98 ALA A CA 1
ATOM 774 C C . ALA A 1 98 ? -7.963 -5.117 3.829 1.00 84.94 98 ALA A C 1
ATOM 776 O O . ALA A 1 98 ? -7.155 -5.897 3.320 1.00 84.94 98 ALA A O 1
ATOM 777 N N . ALA A 1 99 ? -9.147 -4.852 3.276 1.00 89.62 99 ALA A N 1
ATOM 778 C CA . ALA A 1 99 ? -9.572 -5.426 2.009 1.00 89.62 99 ALA A CA 1
ATOM 779 C C . ALA A 1 99 ? -8.649 -4.986 0.862 1.00 89.62 99 ALA A C 1
ATOM 781 O O . ALA A 1 99 ? -8.196 -3.835 0.825 1.00 89.62 99 ALA A O 1
ATOM 782 N N . TRP A 1 100 ? -8.459 -5.874 -0.118 1.00 92.12 100 TRP A N 1
ATOM 783 C CA . TRP A 1 100 ? -7.608 -5.633 -1.285 1.00 92.12 100 TRP A CA 1
ATOM 784 C C . TRP A 1 100 ? -7.814 -4.256 -1.949 1.00 92.12 100 TRP A C 1
ATOM 786 O O . TRP A 1 100 ? -6.823 -3.554 -2.142 1.00 92.12 100 TRP A O 1
ATOM 796 N N . PRO A 1 101 ? -9.045 -3.759 -2.203 1.00 92.81 101 PRO A N 1
ATOM 797 C CA . PRO A 1 101 ? -9.229 -2.445 -2.827 1.00 92.81 101 PRO A CA 1
ATOM 798 C C . PRO A 1 101 ? -8.594 -1.276 -2.057 1.00 92.81 101 PRO A C 1
ATOM 800 O O . PRO A 1 101 ? -8.180 -0.290 -2.667 1.00 92.81 101 PRO A O 1
ATOM 803 N N . VAL A 1 102 ? -8.508 -1.375 -0.726 1.00 92.00 102 VAL A N 1
ATOM 804 C CA . VAL A 1 102 ? -7.870 -0.357 0.120 1.00 92.00 102 VAL A CA 1
ATOM 805 C C . VAL A 1 102 ? -6.349 -0.476 0.034 1.00 92.00 102 VAL A C 1
ATOM 807 O O . VAL A 1 102 ? -5.674 0.534 -0.155 1.00 92.00 102 VAL A O 1
ATOM 810 N N . ALA A 1 103 ? -5.808 -1.693 0.105 1.00 92.56 103 ALA A N 1
ATOM 811 C CA . ALA A 1 103 ? -4.374 -1.938 -0.039 1.00 92.56 103 ALA A CA 1
ATOM 812 C C . ALA A 1 103 ? -3.861 -1.517 -1.425 1.00 92.56 103 ALA A C 1
ATOM 814 O O . ALA A 1 103 ? -2.902 -0.753 -1.534 1.00 92.56 103 ALA A O 1
ATOM 815 N N . ARG A 1 104 ? -4.573 -1.919 -2.482 1.00 93.94 104 ARG A N 1
ATOM 816 C CA . ARG A 1 104 ? -4.330 -1.540 -3.877 1.00 93.94 104 ARG A CA 1
ATOM 817 C C . ARG A 1 104 ? -4.215 -0.029 -4.061 1.00 93.94 104 ARG A C 1
ATOM 819 O O . ARG A 1 104 ? -3.302 0.453 -4.727 1.00 93.94 104 ARG A O 1
ATOM 826 N N . MET A 1 105 ? -5.128 0.732 -3.455 1.00 94.06 105 MET A N 1
ATOM 827 C CA . MET A 1 105 ? -5.097 2.196 -3.502 1.00 94.06 105 MET A CA 1
ATOM 828 C C . MET A 1 105 ? -3.780 2.749 -2.934 1.00 94.06 105 MET A C 1
ATOM 830 O O . MET A 1 105 ? -3.183 3.631 -3.550 1.00 94.06 105 MET A O 1
ATOM 834 N N . LEU A 1 106 ? -3.320 2.236 -1.790 1.00 94.50 106 LEU A N 1
ATOM 835 C CA . LEU 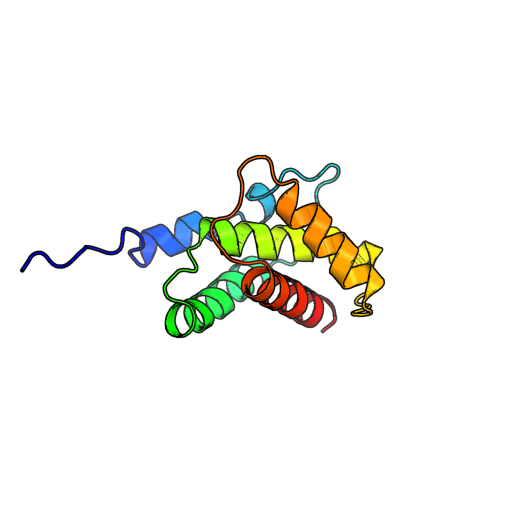A 1 106 ? -2.076 2.678 -1.145 1.00 94.50 106 LEU A CA 1
ATOM 836 C C . LEU A 1 106 ? -0.834 2.291 -1.962 1.00 94.50 106 LEU A C 1
ATOM 838 O O . LEU A 1 106 ? 0.096 3.089 -2.100 1.00 94.50 106 LEU A O 1
ATOM 842 N N . ILE A 1 107 ? -0.834 1.092 -2.550 1.00 93.19 107 ILE A N 1
ATOM 843 C CA . ILE A 1 107 ? 0.237 0.604 -3.431 1.00 93.19 107 ILE A CA 1
ATOM 844 C C . ILE A 1 107 ? 0.358 1.498 -4.671 1.00 93.19 107 ILE A C 1
ATOM 846 O O . ILE A 1 107 ? 1.446 1.965 -5.005 1.00 93.19 107 ILE A O 1
ATOM 850 N N . HIS A 1 108 ? -0.758 1.818 -5.327 1.00 92.75 108 HIS A N 1
ATOM 851 C CA . HIS A 1 108 ? -0.743 2.695 -6.499 1.00 92.75 108 HIS A CA 1
ATOM 852 C C . HIS A 1 108 ? -0.349 4.138 -6.159 1.00 92.75 108 HIS A C 1
ATOM 854 O O . HIS A 1 108 ? 0.364 4.774 -6.937 1.00 92.75 108 HIS A O 1
ATOM 860 N N . GLU A 1 109 ? -0.767 4.663 -5.004 1.00 94.00 109 GLU A N 1
ATOM 861 C CA . GLU A 1 109 ? -0.324 5.987 -4.551 1.00 94.00 109 GLU A CA 1
ATOM 862 C C . GLU A 1 109 ? 1.190 6.001 -4.283 1.00 94.00 109 GLU A C 1
ATOM 864 O O . GLU A 1 109 ? 1.875 6.947 -4.671 1.00 94.00 109 GLU A O 1
ATOM 869 N N . THR A 1 110 ? 1.733 4.915 -3.721 1.00 92.38 110 THR A N 1
ATOM 870 C CA . THR A 1 110 ? 3.182 4.717 -3.550 1.00 92.38 110 THR A CA 1
ATOM 871 C C . THR A 1 110 ? 3.912 4.793 -4.883 1.00 92.38 110 THR A C 1
ATOM 873 O O . THR A 1 110 ? 4.860 5.560 -5.030 1.00 92.38 110 THR A O 1
ATOM 876 N N . TRP A 1 111 ? 3.450 4.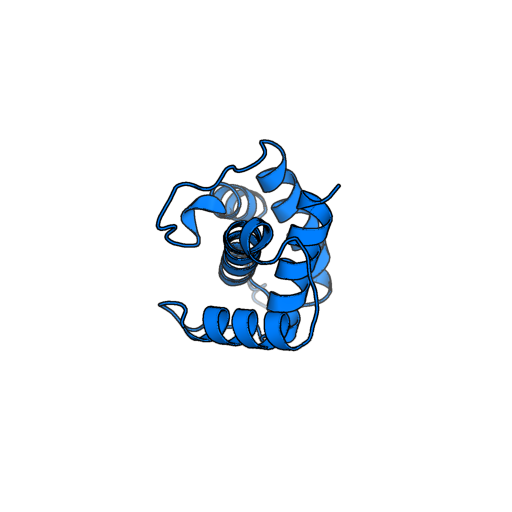050 -5.889 1.00 92.25 111 TRP A N 1
ATOM 877 C CA . TRP A 1 111 ? 4.067 4.060 -7.217 1.00 92.25 111 TRP A CA 1
ATOM 878 C C . TRP A 1 111 ? 3.992 5.421 -7.892 1.00 92.25 111 TRP A C 1
ATOM 880 O O . TRP A 1 111 ? 4.963 5.864 -8.509 1.00 92.25 111 TRP A O 1
ATOM 890 N N . ARG A 1 112 ? 2.853 6.105 -7.765 1.00 91.25 112 ARG A N 1
ATOM 891 C CA . ARG A 1 112 ? 2.686 7.466 -8.273 1.00 91.25 112 ARG A CA 1
ATOM 892 C C . ARG A 1 112 ? 3.689 8.419 -7.633 1.00 91.25 112 ARG A C 1
ATOM 894 O O . ARG A 1 112 ? 4.265 9.244 -8.334 1.00 91.25 112 ARG A O 1
ATOM 901 N N . TRP A 1 113 ? 3.892 8.307 -6.324 1.00 92.50 113 TRP A N 1
ATOM 902 C CA . TRP A 1 113 ? 4.849 9.129 -5.599 1.00 92.50 113 TRP A CA 1
ATOM 903 C C . TRP A 1 113 ? 6.301 8.800 -5.964 1.00 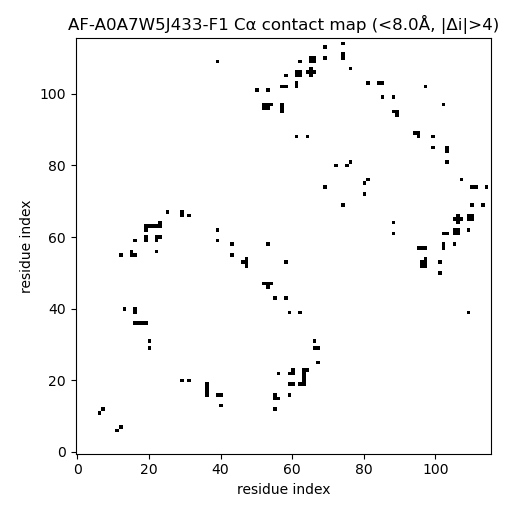92.50 113 TRP A C 1
ATOM 905 O O . TRP A 1 113 ? 7.101 9.716 -6.102 1.00 92.50 113 TRP A O 1
ATOM 915 N N . LEU A 1 114 ? 6.642 7.526 -6.174 1.00 88.38 114 LEU A N 1
ATOM 916 C CA . LEU A 1 114 ? 7.990 7.105 -6.581 1.00 88.38 114 LEU A CA 1
ATOM 917 C C . LEU A 1 114 ? 8.332 7.487 -8.030 1.00 88.38 114 LEU A C 1
ATOM 919 O O . LEU A 1 114 ? 9.501 7.634 -8.364 1.00 88.38 114 LEU A O 1
ATOM 923 N N . SER A 1 115 ? 7.325 7.662 -8.889 1.00 87.75 115 SER A N 1
ATOM 924 C CA . SER A 1 115 ? 7.505 8.007 -10.311 1.00 87.75 115 SER A CA 1
ATOM 925 C C . SER A 1 115 ? 7.534 9.518 -10.591 1.00 87.75 115 SER A C 1
ATOM 927 O O . SER A 1 115 ? 7.436 9.916 -11.753 1.00 87.75 115 SER A O 1
ATOM 929 N N . ARG A 1 116 ? 7.560 10.349 -9.543 1.00 80.75 116 ARG A N 1
ATOM 930 C CA . ARG A 1 116 ? 7.479 11.814 -9.641 1.00 80.75 116 ARG A CA 1
ATOM 931 C C . ARG A 1 116 ? 8.788 12.473 -10.064 1.00 80.75 116 ARG A C 1
ATOM 933 O O . ARG A 1 116 ? 9.861 11.916 -9.754 1.00 80.75 116 ARG A O 1
#

Radius of gyration: 14.13 Å; Cα contacts (8 Å, |Δi|>4): 93; chains: 1; bounding box: 37×26×44 Å

Mean predicted aligned error: 7.78 Å

Solvent-accessible surface area (backbone atoms only — not comparable to full-atom values): 6957 Å² total; per-residue (Å²): 135,82,77,80,72,66,88,65,44,73,71,50,43,52,58,65,43,58,53,36,80,68,53,42,91,64,97,60,89,73,94,73,62,90,59,49,53,59,49,55,49,55,53,47,70,58,45,41,78,78,36,81,77,52,50,68,71,48,50,30,34,22,40,28,49,17,64,71,42,30,75,83,51,70,68,56,84,49,72,70,52,52,54,51,52,49,56,53,56,67,64,39,99,63,76,61,84,52,55,64,77,61,39,51,51,42,20,52,51,38,30,56,63,72,71,106

Secondary structure (DSSP, 8-state):
------S--HHHHHHHHTTGGGSS--SS-----TTHHHHHHHHHHHHTTT-TT--HHHHHHHHHHHHHHHHHHTT---HHHHHHHHHHHHTSSS--SS-HHHHHHHHHHHHHHHT-